Protein AF-A0A0P0XH54-F1 (afdb_monomer)

Sequence (152 aa):
CGRRRGREVGGDRGRHRLSEGGRRLVLSLLLPPPKKATPNAAVVASGNCKYWLLKTESGEWSWSDPTEQIIQIAPWDSVCNRQAINSLYALRRGDRCLFYHSSAGATSRHIVGVMEVAREWYEGEGEAASGGAVDVRAVGEFRLLVALGEIR

Nearest PDB structures (foldseek):
  5j3e-assembly2_B  TM=8.320E-01  e=3.269E-07  Homo sapiens
  1zce-assembly1_A  TM=8.421E-01  e=3.908E-07  Agrobacterium fabrum str. C58
  2ar1-assembly1_A  TM=8.191E-01  e=4.958E-07  Leishmania major
  2g2x-assembly3_C  TM=8.125E-01  e=4.958E-07  Pseudomonas putida KT2440
  2eve-assembly1_A  TM=8.223E-01  e=1.363E-06  Pseudomonas syringae pv. tomato str. DC3000

Secondary structure (DSSP, 8-state):
------------------------------PPPPP-----TT---SS---EEEEEE-BTTB-TT-HHHHH-SSEEE-----HHHHHHHHT--TT-EEEEEE--SSSTT-EEEEEEEEEEEEEE--GGGGGSEEEEEEEEEEEEEEEEGGG--

Radius of gyration: 22.81 Å; Cα contacts (8 Å, |Δi|>4): 200; chains: 1; bounding box: 55×38×68 Å

Mean predicted aligned error: 16.44 Å

Solvent-accessible surface area (backbone atoms only — not comparable to full-atom values): 9856 Å² total; per-residue (Å²): 139,87,89,85,86,86,81,92,85,82,88,84,89,81,93,84,90,81,83,88,88,79,88,80,89,76,84,82,75,85,67,76,75,80,73,82,76,71,79,66,78,77,78,71,64,94,62,95,65,53,80,47,80,45,76,45,48,71,80,83,69,53,88,84,39,69,69,54,64,68,47,58,63,43,75,52,48,88,71,80,51,68,73,58,44,56,51,48,67,68,47,46,65,67,20,37,27,38,38,27,34,55,36,100,47,80,89,55,20,29,37,46,28,38,30,31,30,69,37,49,62,40,77,33,70,75,92,30,56,92,45,41,26,32,29,34,19,79,73,47,70,49,97,63,67,47,41,56,90,76,65,128

Organism: Oryza sativa subsp. japonica (NCBI:txid39947)

Structure (mmCIF, N/CA/C/O backbone):
data_AF-A0A0P0XH54-F1
#
_entry.id   AF-A0A0P0XH54-F1
#
loop_
_atom_site.group_PDB
_atom_site.id
_atom_site.type_symbol
_atom_site.label_atom_id
_atom_site.label_alt_id
_atom_site.label_comp_id
_atom_site.label_asym_id
_atom_site.label_entity_id
_atom_site.label_seq_id
_atom_site.pdbx_PDB_ins_code
_atom_site.Cartn_x
_atom_site.Cartn_y
_atom_site.Cartn_z
_atom_site.occupancy
_atom_site.B_iso_or_equiv
_atom_site.auth_seq_id
_atom_site.auth_comp_id
_atom_site.auth_asym_id
_atom_site.auth_atom_id
_atom_site.pdbx_PDB_model_num
ATOM 1 N N . CYS A 1 1 ? 16.272 -15.077 -36.225 1.00 45.88 1 CYS A N 1
ATOM 2 C CA . CYS A 1 1 ? 15.737 -16.437 -35.996 1.00 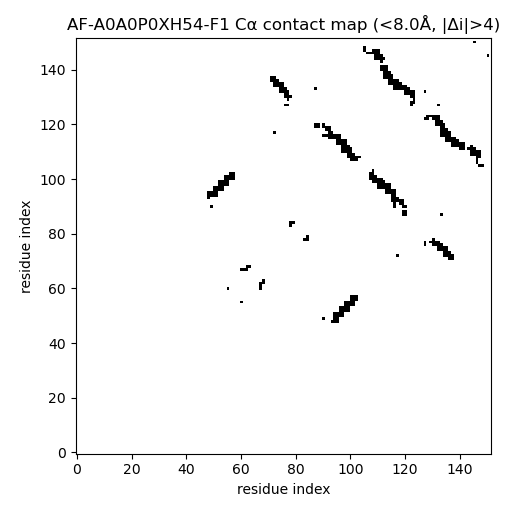45.88 1 CYS A CA 1
ATOM 3 C C . CYS A 1 1 ? 14.261 -16.349 -35.609 1.00 45.88 1 CYS A C 1
ATOM 5 O O . CYS A 1 1 ? 13.937 -15.477 -34.820 1.00 45.88 1 CYS A O 1
ATOM 7 N N . GLY A 1 2 ? 13.390 -17.197 -36.180 1.00 44.84 2 GLY A N 1
ATOM 8 C CA . GLY A 1 2 ? 11.982 -17.356 -35.765 1.00 44.84 2 GLY A CA 1
ATOM 9 C C . GLY A 1 2 ? 10.922 -16.546 -36.532 1.00 44.84 2 GLY A C 1
ATOM 10 O O . GLY A 1 2 ? 10.309 -15.651 -35.969 1.00 44.84 2 GLY A O 1
ATOM 11 N N . ARG A 1 3 ? 10.669 -16.876 -37.810 1.00 43.69 3 ARG A N 1
ATOM 12 C CA . ARG A 1 3 ? 9.485 -16.430 -38.577 1.00 43.69 3 ARG A CA 1
ATOM 13 C C . ARG A 1 3 ? 8.260 -17.283 -38.200 1.00 43.69 3 ARG A C 1
ATOM 15 O O . ARG A 1 3 ? 8.366 -18.505 -38.228 1.00 43.69 3 ARG A O 1
ATOM 22 N N . ARG A 1 4 ? 7.080 -16.675 -38.030 1.00 47.41 4 ARG A N 1
ATOM 23 C CA . ARG A 1 4 ? 5.788 -17.295 -38.392 1.00 47.41 4 ARG A CA 1
ATOM 24 C C . ARG A 1 4 ? 4.926 -16.272 -39.137 1.00 47.41 4 ARG A C 1
ATOM 26 O O . ARG A 1 4 ? 4.509 -15.270 -38.574 1.00 47.41 4 ARG A O 1
ATOM 33 N N . ARG A 1 5 ? 4.725 -16.536 -40.431 1.00 44.97 5 ARG A N 1
ATOM 34 C CA . ARG A 1 5 ? 3.700 -15.946 -41.301 1.00 44.97 5 ARG A CA 1
ATOM 35 C C . ARG A 1 5 ? 2.564 -16.958 -41.436 1.00 44.97 5 ARG A C 1
ATOM 37 O O . ARG A 1 5 ? 2.836 -18.149 -41.563 1.00 44.97 5 ARG A O 1
ATOM 44 N N . GLY A 1 6 ? 1.336 -16.474 -41.528 1.00 45.81 6 GLY A N 1
ATOM 45 C CA . GLY A 1 6 ? 0.194 -17.200 -42.078 1.00 45.81 6 GLY A CA 1
ATOM 46 C C . GLY A 1 6 ? -1.065 -16.363 -41.885 1.00 45.81 6 GLY A C 1
ATOM 47 O O . GLY A 1 6 ? -1.171 -15.674 -40.882 1.00 45.81 6 GLY A O 1
ATOM 48 N N . ARG A 1 7 ? -2.045 -16.335 -42.776 1.00 44.53 7 ARG A N 1
ATOM 49 C CA . ARG A 1 7 ? -2.173 -16.693 -44.193 1.00 44.53 7 ARG A CA 1
ATOM 50 C C . ARG A 1 7 ? -3.491 -16.018 -44.597 1.00 44.53 7 ARG A C 1
ATOM 52 O O . ARG A 1 7 ? -4.438 -16.021 -43.821 1.00 44.53 7 ARG A O 1
ATOM 59 N N . GLU A 1 8 ? -3.509 -15.412 -45.768 1.00 35.62 8 GLU A N 1
ATOM 60 C CA . GLU A 1 8 ? -4.649 -14.731 -46.384 1.00 35.62 8 GLU A CA 1
ATOM 61 C C . GLU A 1 8 ? -5.689 -15.738 -46.912 1.00 35.62 8 GLU A C 1
ATOM 63 O O . GLU A 1 8 ? -5.293 -16.781 -47.435 1.00 35.62 8 GLU A O 1
ATOM 68 N N . VAL A 1 9 ? -6.988 -15.419 -46.824 1.00 54.19 9 VAL A N 1
ATOM 69 C CA . VAL A 1 9 ? -8.034 -15.954 -47.719 1.00 54.19 9 VAL A CA 1
ATOM 70 C C . VAL A 1 9 ? -9.113 -14.879 -47.893 1.00 54.19 9 VAL A C 1
ATOM 72 O O . VAL A 1 9 ? -9.648 -14.373 -46.908 1.00 54.19 9 VAL A O 1
ATOM 75 N N . GLY A 1 10 ? -9.385 -14.496 -49.141 1.00 41.81 10 GLY A N 1
ATOM 76 C CA . GLY A 1 10 ? -10.377 -13.488 -49.505 1.00 41.81 10 GLY A CA 1
ATOM 77 C C . GLY A 1 10 ? -11.753 -14.055 -49.866 1.00 41.81 10 GLY A C 1
ATOM 78 O O . GLY A 1 10 ? -11.895 -15.250 -50.095 1.00 41.81 10 GLY A O 1
ATOM 79 N N . GLY A 1 11 ? -12.713 -13.127 -49.958 1.00 43.88 11 GLY A N 1
ATOM 80 C CA . GLY A 1 11 ? -13.859 -13.099 -50.877 1.00 43.88 11 GLY A CA 1
ATOM 81 C C . GLY A 1 11 ? -14.932 -14.188 -50.769 1.00 43.88 11 GLY A C 1
ATOM 82 O O . GLY A 1 11 ? -14.672 -15.334 -51.090 1.00 43.88 11 GLY A O 1
ATOM 83 N N . ASP A 1 12 ? -16.182 -13.801 -50.494 1.00 51.38 12 ASP A N 1
ATOM 84 C CA . ASP A 1 12 ? -17.239 -13.792 -51.521 1.00 51.38 12 ASP A CA 1
ATOM 85 C C . ASP A 1 12 ? -18.491 -13.037 -51.025 1.00 51.38 12 ASP A C 1
ATOM 87 O O . ASP A 1 12 ? -18.723 -12.833 -49.834 1.00 51.38 12 ASP A O 1
ATOM 91 N N . ARG A 1 13 ? -19.257 -12.569 -52.003 1.00 46.28 13 ARG A N 1
ATOM 92 C CA . ARG A 1 13 ? -20.512 -11.824 -51.970 1.00 46.28 13 ARG A CA 1
ATOM 93 C C . ARG A 1 13 ? -21.678 -12.713 -51.526 1.00 46.28 13 ARG A C 1
ATOM 95 O O . ARG A 1 13 ? -21.694 -13.898 -51.819 1.00 46.28 13 ARG A O 1
ATOM 102 N N . GLY A 1 14 ? -22.745 -12.114 -50.993 1.00 44.59 14 GLY A N 1
ATOM 103 C CA . GLY A 1 14 ? -24.059 -12.771 -51.032 1.00 44.59 14 GLY A CA 1
ATOM 104 C C . GLY A 1 14 ? -25.060 -12.317 -49.979 1.00 44.59 14 GLY A C 1
ATOM 105 O O . GLY A 1 14 ? -24.963 -12.679 -48.815 1.00 44.59 14 GLY A O 1
ATOM 106 N N . ARG A 1 15 ? -26.059 -11.548 -50.420 1.00 41.69 15 ARG A N 1
ATOM 107 C CA . ARG A 1 15 ? -27.296 -11.207 -49.699 1.00 41.69 15 ARG A CA 1
ATOM 108 C C . ARG A 1 15 ? -27.961 -12.430 -49.057 1.00 41.69 15 ARG A C 1
ATOM 110 O O . ARG A 1 15 ? -28.274 -13.363 -49.781 1.00 41.69 15 ARG A O 1
ATOM 117 N N . HIS A 1 16 ? -28.413 -12.299 -47.812 1.00 45.91 16 HIS A N 1
ATOM 118 C CA . HIS A 1 16 ? -29.681 -12.887 -47.369 1.00 45.91 16 HIS A CA 1
ATOM 119 C C . HIS A 1 16 ? -30.399 -11.928 -46.408 1.00 45.91 16 HIS A C 1
ATOM 121 O O . HIS A 1 16 ? -29.825 -11.436 -45.441 1.00 45.91 16 HIS A O 1
ATOM 127 N N . ARG A 1 17 ? -31.661 -11.630 -46.730 1.00 37.16 17 ARG A N 1
ATOM 128 C CA . ARG A 1 17 ? -32.628 -10.854 -45.944 1.00 37.16 17 ARG A CA 1
ATOM 129 C C . ARG A 1 17 ? -33.608 -11.864 -45.331 1.00 37.16 17 ARG A C 1
ATOM 131 O O . ARG A 1 17 ? -34.246 -12.578 -46.094 1.00 37.16 17 ARG A O 1
ATOM 138 N N . LEU A 1 18 ? -33.726 -11.903 -44.005 1.00 45.72 18 LEU A N 1
ATOM 139 C CA . LEU A 1 18 ? -34.768 -12.592 -43.216 1.00 45.72 18 LEU A CA 1
ATOM 140 C C . LEU A 1 18 ? -35.024 -11.688 -41.993 1.00 45.72 18 LEU A C 1
ATOM 142 O O . LEU A 1 18 ? -34.099 -11.439 -41.228 1.00 45.72 18 LEU A O 1
ATOM 146 N N . SER A 1 19 ? -36.034 -10.816 -42.024 1.00 43.94 19 SER A N 1
ATOM 147 C CA . SER A 1 19 ? -37.395 -10.963 -41.463 1.00 43.94 19 SER A CA 1
ATOM 148 C C . SER A 1 19 ? -37.475 -11.419 -39.996 1.00 43.94 19 SER A C 1
ATOM 150 O O . SER A 1 19 ? -37.214 -12.574 -39.687 1.00 43.94 19 SER A O 1
ATOM 152 N N . GLU A 1 20 ? -37.908 -10.467 -39.164 1.00 45.44 20 GLU A N 1
ATOM 153 C CA . GLU A 1 20 ? -38.873 -10.555 -38.054 1.00 45.44 20 GLU A CA 1
ATOM 154 C C . GLU A 1 20 ? -38.774 -11.666 -36.991 1.00 45.44 20 GLU A C 1
ATOM 156 O O . GLU A 1 20 ? -38.918 -12.851 -37.259 1.00 45.44 20 GLU A O 1
ATOM 161 N N . GLY A 1 21 ? -38.744 -11.213 -35.730 1.00 45.75 21 GLY A N 1
ATOM 162 C CA . GLY A 1 21 ? -39.348 -11.928 -34.602 1.00 45.75 21 GLY A CA 1
ATOM 163 C C . GLY A 1 21 ? -38.355 -12.497 -33.594 1.00 45.75 21 GLY A C 1
ATOM 164 O O . GLY A 1 21 ? -37.857 -13.602 -33.758 1.00 45.75 21 GLY A O 1
ATOM 165 N N . GLY A 1 22 ? -38.117 -11.787 -32.486 1.00 44.41 22 GLY A N 1
ATOM 166 C CA . GLY A 1 22 ? -37.346 -12.374 -31.386 1.00 44.41 22 GLY A CA 1
ATOM 167 C C . GLY A 1 22 ? -36.890 -11.404 -30.307 1.00 44.41 22 GLY A C 1
ATOM 168 O O . GLY A 1 22 ? -35.718 -11.064 -30.235 1.00 44.41 22 GLY A O 1
ATOM 169 N N . ARG A 1 23 ? -37.839 -10.962 -29.477 1.00 50.00 23 ARG A N 1
ATOM 170 C CA . ARG A 1 23 ? -37.693 -10.582 -28.057 1.00 50.00 23 ARG A CA 1
ATOM 171 C C . ARG A 1 23 ? -36.252 -10.453 -27.519 1.00 50.00 23 ARG A C 1
ATOM 173 O O . ARG A 1 23 ? -35.617 -11.454 -27.203 1.00 50.00 23 ARG A O 1
ATOM 180 N N . ARG A 1 24 ? -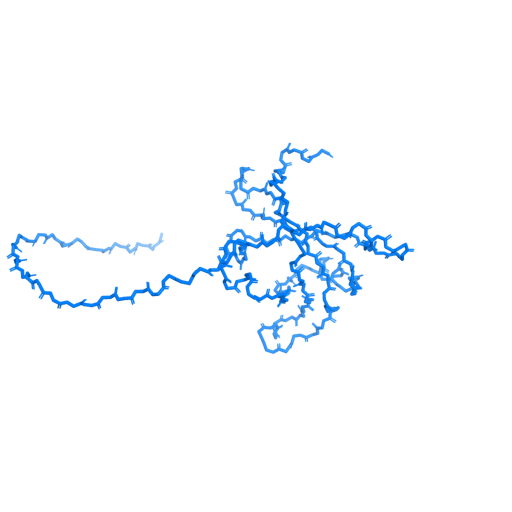35.825 -9.226 -27.208 1.00 42.94 24 ARG A N 1
ATOM 181 C CA . ARG A 1 24 ? -34.851 -8.991 -26.130 1.00 42.94 24 ARG A CA 1
ATOM 182 C C . ARG A 1 24 ? -35.321 -7.831 -25.254 1.00 42.94 24 ARG A C 1
ATOM 184 O O . ARG A 1 24 ? -35.030 -6.672 -25.515 1.00 42.94 24 ARG A O 1
ATOM 191 N N . LEU A 1 25 ? -36.106 -8.174 -24.234 1.00 41.97 25 LEU A N 1
ATOM 192 C CA . LEU A 1 25 ? -36.282 -7.349 -23.041 1.00 41.97 25 LEU A CA 1
ATOM 193 C C . LEU A 1 25 ? -34.946 -7.378 -22.291 1.00 41.97 25 LEU A C 1
ATOM 195 O O . LEU A 1 25 ? -34.537 -8.444 -21.834 1.00 41.97 25 LEU A O 1
ATOM 199 N N . VAL A 1 26 ? -34.264 -6.242 -22.166 1.00 45.44 26 VAL A N 1
ATOM 200 C CA . VAL A 1 26 ? -33.275 -6.054 -21.100 1.00 45.44 26 VAL A CA 1
ATOM 201 C C . VAL A 1 26 ? -33.834 -4.974 -20.195 1.00 45.44 26 VAL A C 1
ATOM 203 O O . VAL A 1 26 ? -33.996 -3.821 -20.586 1.00 45.44 26 VAL A O 1
ATOM 206 N N . LEU A 1 27 ? -34.224 -5.438 -19.014 1.00 39.97 27 LEU A N 1
ATOM 207 C CA . LEU A 1 27 ? -34.758 -4.689 -17.896 1.00 39.97 27 LEU A CA 1
ATOM 208 C C . LEU A 1 27 ? -33.825 -3.516 -17.571 1.00 39.97 27 LEU A C 1
ATOM 210 O O . LEU A 1 27 ? -32.720 -3.699 -17.067 1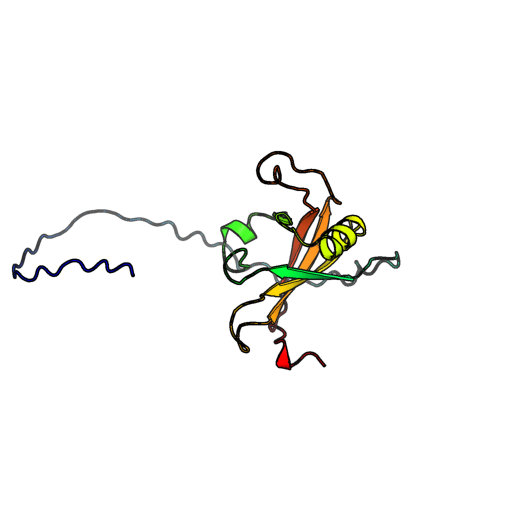.00 39.97 27 LEU A O 1
ATOM 214 N N . SER A 1 28 ? -34.292 -2.309 -17.862 1.00 40.12 28 SER A N 1
ATOM 215 C CA . SER A 1 28 ? -33.760 -1.065 -17.324 1.00 40.12 28 SER A CA 1
ATOM 216 C C . SER A 1 28 ? -33.963 -1.062 -15.808 1.00 40.12 28 SER A C 1
ATOM 218 O O . SER A 1 28 ? -35.020 -0.671 -15.312 1.00 40.12 28 SER A O 1
ATOM 220 N N . LEU A 1 29 ? -32.959 -1.530 -15.067 1.00 47.06 29 LEU A N 1
ATOM 221 C CA . LEU A 1 29 ? -32.840 -1.254 -13.642 1.00 47.06 29 LEU A CA 1
ATOM 222 C C . LEU A 1 29 ? -32.478 0.226 -13.497 1.00 47.06 29 LEU A C 1
ATOM 224 O O . LEU A 1 29 ? -31.335 0.625 -13.713 1.00 47.06 29 LEU A O 1
ATOM 228 N N . LEU A 1 30 ? -33.480 1.037 -13.145 1.00 50.25 30 LEU A N 1
ATOM 229 C CA . LEU A 1 30 ? -33.279 2.324 -12.486 1.00 50.25 30 LEU A CA 1
ATOM 230 C C . LEU A 1 30 ? -32.532 2.074 -11.168 1.00 50.25 30 LEU A C 1
ATOM 232 O O . LEU A 1 30 ? -33.137 1.977 -10.101 1.00 50.25 30 LEU A O 1
ATOM 236 N N . LEU A 1 31 ? -31.209 1.967 -11.234 1.00 54.41 31 LEU A N 1
ATOM 237 C CA . LEU A 1 31 ? -30.378 2.267 -10.083 1.00 54.41 31 LEU A CA 1
ATOM 238 C C . LEU A 1 31 ? -30.331 3.796 -9.977 1.00 54.41 31 LEU A C 1
ATOM 240 O O . LEU A 1 31 ? -29.908 4.456 -10.932 1.00 54.41 31 LEU A O 1
ATOM 244 N N . PRO A 1 32 ? -30.814 4.392 -8.872 1.00 67.31 32 PRO A N 1
ATOM 245 C CA . PRO A 1 32 ? -30.612 5.813 -8.648 1.00 67.31 32 PRO A CA 1
ATOM 246 C C . PRO A 1 32 ? -29.103 6.104 -8.667 1.00 67.31 32 PRO A C 1
ATOM 248 O O . PRO A 1 32 ? -28.324 5.262 -8.208 1.00 67.31 32 PRO A O 1
ATOM 251 N N . PRO A 1 33 ? -28.670 7.276 -9.171 1.00 62.84 33 PRO A N 1
ATOM 252 C CA . PRO A 1 33 ? -27.267 7.663 -9.092 1.00 62.84 33 PRO A CA 1
ATOM 253 C C . PRO A 1 33 ? -26.804 7.563 -7.632 1.00 62.84 33 PRO A C 1
ATOM 255 O O . PRO A 1 33 ? -27.600 7.877 -6.732 1.00 62.84 33 PRO A O 1
ATOM 258 N N . PRO A 1 34 ? -25.556 7.131 -7.368 1.00 61.19 34 PRO A N 1
ATOM 259 C CA . PRO A 1 34 ? -25.058 7.029 -6.006 1.00 61.19 34 PRO A CA 1
ATOM 260 C C . PRO A 1 34 ? -25.286 8.371 -5.311 1.00 61.19 34 PRO A C 1
ATOM 262 O O . PRO A 1 34 ? -24.905 9.433 -5.817 1.00 61.19 34 PRO A O 1
ATOM 265 N N . LYS A 1 35 ? -25.999 8.334 -4.176 1.00 53.84 35 LYS A N 1
ATOM 266 C CA . LYS A 1 35 ? -26.230 9.516 -3.342 1.00 53.84 35 LYS A CA 1
ATOM 267 C C . LYS A 1 35 ? -24.870 10.163 -3.110 1.00 53.84 35 LYS A C 1
ATOM 269 O O . LYS A 1 35 ? -23.946 9.467 -2.700 1.00 53.84 35 LYS A O 1
ATOM 274 N N . LYS A 1 36 ? -24.752 11.470 -3.382 1.00 48.94 36 LYS A N 1
ATOM 275 C CA . LYS A 1 36 ? -23.545 12.254 -3.088 1.00 48.94 36 LYS A CA 1
ATOM 276 C C . LYS A 1 36 ? -23.083 11.882 -1.681 1.00 48.94 36 LYS A C 1
ATOM 278 O O . LYS A 1 36 ? -23.783 12.190 -0.717 1.00 48.94 36 LYS A O 1
ATOM 283 N N . ALA A 1 37 ? -21.955 11.186 -1.578 1.00 49.53 37 ALA A N 1
ATOM 284 C CA . ALA A 1 37 ? -21.350 10.903 -0.294 1.00 49.53 37 ALA A CA 1
ATOM 285 C C . ALA A 1 37 ? -20.945 12.255 0.298 1.00 49.53 37 ALA A C 1
ATOM 287 O O . ALA A 1 37 ? -20.028 12.919 -0.189 1.00 49.53 37 ALA A O 1
ATOM 288 N N . THR A 1 38 ? -21.688 12.712 1.304 1.00 49.66 38 THR A N 1
ATOM 289 C CA . THR A 1 38 ? -21.211 13.757 2.203 1.00 49.66 38 THR A CA 1
ATOM 290 C C . THR A 1 38 ? -19.908 13.226 2.787 1.00 49.66 38 THR A C 1
ATOM 292 O O . THR A 1 38 ? -19.935 12.131 3.357 1.00 49.66 38 THR A O 1
ATOM 295 N N . PRO A 1 39 ? -18.760 13.912 2.640 1.00 51.12 39 PRO A N 1
ATOM 296 C CA . PRO A 1 39 ? -17.577 13.469 3.346 1.00 51.12 39 PRO A CA 1
ATOM 297 C C . PRO A 1 39 ? -17.935 13.521 4.827 1.00 51.12 39 PRO A C 1
ATOM 299 O O . PRO A 1 39 ? -18.254 14.588 5.356 1.00 51.12 39 PRO A O 1
ATOM 302 N N . ASN A 1 40 ? -17.926 12.368 5.492 1.00 46.44 40 ASN A N 1
ATOM 303 C CA . ASN A 1 40 ? -17.903 12.331 6.942 1.00 46.44 40 ASN A CA 1
ATOM 304 C C . ASN A 1 40 ? -16.574 12.971 7.364 1.00 46.44 40 ASN A C 1
ATOM 306 O O . ASN A 1 40 ? -15.584 12.283 7.602 1.00 46.44 40 ASN A O 1
ATOM 310 N N . ALA A 1 41 ? -16.562 14.302 7.475 1.00 45.28 41 ALA A N 1
ATOM 311 C CA . ALA A 1 41 ? -15.492 15.089 8.082 1.00 45.28 41 ALA A CA 1
ATOM 312 C C . ALA A 1 41 ? -15.239 14.673 9.550 1.00 45.28 41 ALA A C 1
ATOM 314 O O . ALA A 1 41 ? -14.257 15.087 10.153 1.00 45.28 41 ALA A O 1
ATOM 315 N N . ALA A 1 42 ? -16.096 13.808 10.105 1.00 40.56 42 ALA A N 1
ATOM 316 C CA . ALA A 1 42 ? -15.978 13.207 11.424 1.00 40.56 42 ALA A CA 1
ATOM 317 C C . ALA A 1 42 ? -15.080 11.949 11.498 1.00 40.56 42 ALA A C 1
ATOM 319 O O . ALA A 1 42 ? -14.785 11.507 12.602 1.00 40.56 42 ALA A O 1
ATOM 320 N N . VAL A 1 43 ? -14.577 11.391 10.382 1.00 48.03 43 VAL A N 1
ATOM 321 C CA . VAL A 1 43 ? -13.461 10.412 10.423 1.00 48.03 43 VAL A CA 1
ATOM 322 C C . VAL A 1 43 ? -12.154 11.140 10.118 1.00 48.03 43 VAL A C 1
ATOM 324 O O . VAL A 1 43 ? -11.460 10.879 9.138 1.00 48.03 43 VAL A O 1
ATOM 327 N N . VAL A 1 44 ? -11.850 12.118 10.958 1.00 46.88 44 VAL A N 1
ATOM 328 C CA . VAL A 1 44 ? -10.477 12.502 11.296 1.00 46.88 44 VAL A CA 1
ATOM 329 C C . VAL A 1 44 ? -10.428 12.494 12.824 1.00 46.88 44 VAL A C 1
ATOM 331 O O . VAL A 1 44 ? -10.141 13.491 13.473 1.00 46.88 44 VAL A O 1
ATOM 334 N N . ALA A 1 45 ? -10.856 11.378 13.421 1.00 43.34 45 ALA A N 1
ATOM 335 C CA . ALA A 1 45 ? -10.678 11.168 14.846 1.00 43.34 45 ALA A CA 1
ATOM 336 C C . ALA A 1 45 ? -9.185 10.903 15.074 1.00 43.34 45 ALA A C 1
ATOM 338 O O . ALA A 1 45 ? -8.637 9.943 14.538 1.00 43.34 45 ALA A O 1
ATOM 339 N N . SER A 1 46 ? -8.565 11.815 15.816 1.00 49.31 46 SER A N 1
ATOM 340 C CA . SER A 1 46 ? -7.154 12.021 16.158 1.00 49.31 46 SER A CA 1
ATOM 341 C C . SER A 1 46 ? -6.366 10.832 16.754 1.00 49.31 46 SER A C 1
ATOM 343 O O . SER A 1 46 ? -5.607 11.01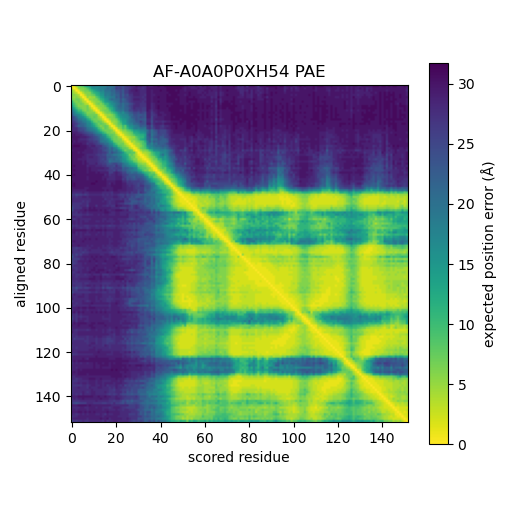0 17.703 1.00 49.31 46 SER A O 1
ATOM 345 N N . GLY A 1 47 ? -6.503 9.624 16.209 1.00 61.84 47 GLY A N 1
ATOM 346 C CA . GLY A 1 47 ? -5.544 8.527 16.372 1.00 61.84 47 GLY A CA 1
ATOM 347 C C . GLY A 1 47 ? -4.501 8.555 15.249 1.00 61.84 47 GLY A C 1
ATOM 348 O O . GLY A 1 47 ? -4.763 9.110 14.186 1.00 61.84 47 GLY A O 1
ATOM 349 N N . ASN A 1 48 ? -3.322 7.969 15.472 1.00 73.19 48 ASN A N 1
ATOM 350 C CA . ASN A 1 48 ? -2.175 7.929 14.544 1.00 73.19 48 ASN A CA 1
ATOM 351 C C . ASN A 1 48 ? -2.442 7.126 13.242 1.00 73.19 48 ASN A C 1
ATOM 353 O O . ASN A 1 48 ? -1.740 6.157 12.961 1.00 73.19 48 ASN A O 1
ATOM 357 N N . CYS A 1 49 ? -3.449 7.506 12.454 1.00 81.06 49 CYS A N 1
ATOM 358 C CA . CYS A 1 49 ? -3.714 6.959 11.124 1.00 81.06 49 CYS A CA 1
ATOM 359 C C . CYS A 1 49 ? -2.575 7.359 10.181 1.00 81.06 49 CYS A C 1
ATOM 361 O O . CYS A 1 49 ? -2.225 8.541 10.082 1.00 81.06 49 CYS A O 1
ATOM 363 N N . LYS A 1 50 ? -1.978 6.374 9.507 1.00 91.81 50 LYS A N 1
ATOM 364 C CA . LYS A 1 50 ? -0.925 6.599 8.517 1.00 91.81 50 LYS A CA 1
ATOM 365 C C . LYS A 1 50 ? -1.517 6.698 7.115 1.00 91.81 50 LYS A C 1
ATOM 367 O O . LYS A 1 50 ? -2.583 6.156 6.819 1.00 91.81 50 LYS A O 1
ATOM 372 N N . TYR A 1 51 ? -0.783 7.390 6.249 1.00 93.88 51 TYR A N 1
ATOM 373 C CA . TYR A 1 51 ? -1.141 7.579 4.849 1.00 93.88 51 TYR A CA 1
ATOM 374 C C . TYR A 1 51 ? -0.140 6.870 3.950 1.00 93.88 51 TYR A C 1
ATOM 376 O O . TYR A 1 51 ? 1.071 7.001 4.129 1.00 93.88 51 TYR A O 1
ATOM 384 N N . TRP A 1 52 ? -0.663 6.146 2.969 1.00 94.44 52 TRP A N 1
ATOM 385 C CA . TRP A 1 52 ? 0.116 5.308 2.064 1.00 94.44 52 TRP A CA 1
ATOM 386 C C . TRP A 1 52 ? -0.274 5.566 0.609 1.00 94.44 52 TRP A C 1
ATOM 388 O O . TRP A 1 52 ? -1.294 6.192 0.324 1.00 94.44 52 TRP A O 1
ATOM 398 N N . LEU A 1 53 ? 0.533 5.070 -0.325 1.00 93.81 53 LEU A N 1
ATOM 399 C CA . LEU A 1 53 ? 0.263 5.127 -1.759 1.00 93.81 53 LEU A CA 1
ATOM 400 C C . LEU A 1 53 ? 0.306 3.707 -2.321 1.00 93.81 53 LEU A C 1
ATOM 402 O O . LEU A 1 53 ? 1.359 3.071 -2.300 1.00 93.81 53 LEU A O 1
ATOM 406 N N . LEU A 1 54 ? -0.824 3.240 -2.840 1.00 92.50 54 LEU A N 1
ATOM 407 C CA . LEU A 1 54 ? -0.960 1.969 -3.540 1.00 92.50 54 LEU A CA 1
ATOM 408 C C . LEU A 1 54 ? -0.954 2.228 -5.045 1.00 92.50 54 LEU A C 1
ATOM 410 O O . LEU A 1 54 ? -1.616 3.146 -5.531 1.00 92.50 54 LEU A O 1
ATOM 414 N N . LYS A 1 55 ? -0.162 1.446 -5.779 1.00 90.75 55 LYS A N 1
ATOM 415 C CA . LYS A 1 55 ? 0.043 1.605 -7.221 1.00 90.75 55 LYS A CA 1
ATOM 416 C C . LYS A 1 55 ? -0.320 0.312 -7.934 1.00 90.75 55 LYS A C 1
ATOM 418 O O . LYS A 1 55 ? 0.230 -0.720 -7.574 1.00 90.75 55 LYS A O 1
ATOM 423 N N . THR A 1 56 ? -1.156 0.394 -8.958 1.00 87.94 56 THR A N 1
ATOM 424 C CA . THR A 1 56 ? -1.504 -0.735 -9.837 1.00 87.94 56 THR A CA 1
ATOM 425 C C . THR A 1 56 ? -1.354 -0.327 -11.296 1.00 87.94 56 THR A C 1
ATOM 427 O O . THR A 1 56 ? -1.373 0.871 -11.614 1.00 87.94 56 THR A O 1
ATOM 430 N N . GLU A 1 57 ? -1.157 -1.293 -12.187 1.00 81.19 57 GLU A N 1
ATOM 431 C CA . GLU A 1 57 ? -1.163 -1.024 -13.620 1.00 81.19 57 GLU A CA 1
ATOM 432 C C . GLU A 1 57 ? -2.597 -0.803 -14.120 1.00 81.19 57 GLU A C 1
ATOM 434 O O . GLU A 1 57 ? -3.568 -1.367 -13.616 1.00 81.19 57 GLU A O 1
ATOM 439 N N . SER A 1 58 ? -2.763 0.067 -15.120 1.00 69.38 58 SER A N 1
ATOM 440 C CA . SER A 1 58 ? -4.089 0.307 -15.694 1.00 69.38 58 SER A CA 1
ATOM 441 C C . SER A 1 58 ? -4.624 -0.978 -16.328 1.00 69.38 58 SER A C 1
ATOM 443 O O . SER A 1 58 ? -4.051 -1.446 -17.313 1.00 69.38 58 SER A O 1
ATOM 445 N N . GLY A 1 59 ? -5.736 -1.492 -15.808 1.00 67.88 59 GLY A N 1
ATOM 446 C CA . GLY A 1 59 ? -6.391 -2.705 -16.302 1.00 67.88 59 GLY A CA 1
ATOM 447 C C . GLY A 1 59 ? -6.423 -3.854 -15.296 1.00 67.88 59 GLY A C 1
ATOM 448 O O . GLY A 1 59 ? -7.249 -4.740 -15.468 1.00 67.88 59 GLY A O 1
ATOM 449 N N . GLU A 1 60 ? -5.595 -3.824 -14.248 1.00 63.62 60 GLU A N 1
ATOM 450 C CA . GLU A 1 60 ? -5.668 -4.809 -13.157 1.00 63.62 60 GLU A CA 1
ATOM 451 C C . GLU A 1 60 ? -6.830 -4.510 -12.206 1.00 63.62 60 GLU A C 1
ATOM 453 O O . GLU A 1 60 ? -7.506 -5.422 -11.748 1.00 63.62 60 GLU A O 1
ATOM 458 N N . TRP A 1 61 ? -7.100 -3.227 -11.957 1.00 66.38 61 TRP A N 1
ATOM 459 C CA . TRP A 1 61 ? -8.253 -2.791 -11.182 1.00 66.38 61 TRP A CA 1
ATOM 460 C C . TRP A 1 61 ? -8.784 -1.471 -11.733 1.00 66.38 61 TRP A C 1
ATOM 462 O O . TRP A 1 61 ? -8.013 -0.549 -12.010 1.00 66.38 61 TRP A O 1
ATOM 472 N N . SER A 1 62 ? -10.099 -1.372 -11.923 1.00 65.75 62 SER A N 1
ATOM 473 C CA . SER A 1 62 ? -10.7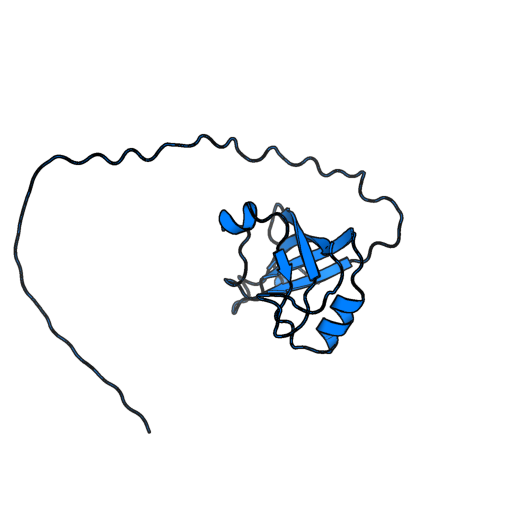35 -0.167 -12.453 1.00 65.75 62 SER A CA 1
ATOM 474 C C . SER A 1 62 ? -11.940 0.222 -11.617 1.00 65.75 62 SER A C 1
ATOM 476 O O . SER A 1 62 ? -12.904 -0.530 -11.516 1.00 65.75 62 SER A O 1
ATOM 478 N N . TRP A 1 63 ? -11.946 1.465 -11.135 1.00 67.19 63 TRP A N 1
ATOM 479 C CA . TRP A 1 63 ? -13.117 2.078 -10.503 1.00 67.19 63 TRP A CA 1
ATOM 480 C C . TRP A 1 63 ? -14.362 2.060 -11.403 1.00 67.19 63 TRP A C 1
ATOM 482 O O . TRP A 1 63 ? -15.481 2.119 -10.900 1.00 67.19 63 TRP A O 1
ATOM 492 N N . SER A 1 64 ? -14.195 2.005 -12.730 1.00 69.38 64 SER A N 1
ATOM 493 C CA . SER A 1 64 ? -15.311 1.996 -13.682 1.00 69.38 64 SER A CA 1
ATOM 494 C C . SER A 1 64 ? -15.935 0.620 -13.909 1.00 69.38 64 SER A C 1
ATOM 496 O O . SER A 1 64 ? -17.000 0.566 -14.525 1.00 69.38 64 SER A O 1
ATOM 498 N N . ASP A 1 65 ? -15.315 -0.469 -13.439 1.00 69.44 65 ASP A N 1
ATOM 499 C CA . ASP A 1 65 ? -15.913 -1.798 -13.543 1.00 69.44 65 ASP A CA 1
ATOM 500 C C . ASP A 1 65 ? -17.025 -1.934 -12.488 1.00 69.44 65 ASP A C 1
ATOM 502 O O . ASP A 1 65 ? -16.752 -1.840 -11.286 1.00 69.44 65 ASP A O 1
ATOM 506 N N . PRO A 1 66 ? -18.294 -2.146 -12.890 1.00 63.19 66 PRO A N 1
ATOM 507 C CA . PRO A 1 66 ? -19.388 -2.326 -11.942 1.00 63.19 66 PRO A CA 1
ATOM 508 C C . PRO A 1 66 ? -19.157 -3.487 -10.969 1.00 63.19 66 PRO A C 1
ATOM 510 O O . PRO A 1 66 ? -19.670 -3.453 -9.853 1.00 63.19 66 PRO A O 1
ATOM 513 N N . THR A 1 67 ? -18.391 -4.502 -11.374 1.00 63.44 67 THR A N 1
ATOM 514 C CA . THR A 1 67 ? -18.053 -5.660 -10.537 1.00 63.44 67 THR A CA 1
ATOM 515 C C . THR A 1 67 ? -17.183 -5.233 -9.359 1.00 63.44 67 THR A C 1
ATOM 517 O O . THR A 1 67 ? -17.484 -5.571 -8.216 1.00 63.44 67 THR A O 1
ATOM 520 N N . GLU A 1 68 ? -16.181 -4.394 -9.618 1.00 63.78 68 GLU A N 1
ATOM 521 C CA . GLU A 1 68 ? -15.281 -3.853 -8.595 1.00 63.78 68 GLU A CA 1
ATOM 522 C C . GLU A 1 68 ? -15.979 -2.835 -7.688 1.00 63.78 68 GLU A C 1
ATOM 524 O O . GLU A 1 68 ? -15.660 -2.725 -6.510 1.00 63.78 68 GLU A O 1
ATOM 529 N N . GLN A 1 69 ? -16.997 -2.128 -8.192 1.00 60.72 69 GLN A N 1
ATOM 530 C CA . GLN A 1 69 ? -17.835 -1.266 -7.349 1.00 60.72 69 GLN A CA 1
ATOM 531 C C . GLN A 1 69 ? -18.733 -2.061 -6.387 1.00 60.72 69 GLN A C 1
ATOM 533 O O . GLN A 1 69 ? -19.083 -1.559 -5.316 1.00 60.72 69 GLN A O 1
ATOM 538 N N . ILE A 1 70 ? -19.138 -3.282 -6.762 1.00 60.38 70 ILE A N 1
ATOM 539 C CA . ILE A 1 70 ? -19.916 -4.180 -5.893 1.00 60.38 70 ILE A CA 1
ATOM 540 C C . ILE A 1 70 ? -19.010 -4.790 -4.817 1.00 60.38 70 ILE A C 1
ATOM 542 O O . ILE A 1 70 ? -19.440 -4.964 -3.672 1.00 60.38 70 ILE A O 1
ATOM 546 N N . ILE A 1 71 ? -17.756 -5.082 -5.165 1.00 63.06 71 ILE A N 1
ATOM 547 C CA . ILE A 1 71 ? -16.745 -5.575 -4.234 1.00 63.06 71 ILE A CA 1
ATOM 548 C C . ILE A 1 71 ? -16.306 -4.417 -3.329 1.00 63.06 71 ILE A C 1
ATOM 550 O O . ILE A 1 71 ? -15.439 -3.610 -3.642 1.00 63.06 71 ILE A O 1
ATOM 554 N N . GLN A 1 72 ? -16.919 -4.331 -2.149 1.00 74.94 72 GLN A N 1
ATOM 555 C CA . GLN A 1 72 ? -16.570 -3.294 -1.172 1.00 74.94 72 GLN A CA 1
ATOM 556 C C . GLN A 1 72 ? -15.138 -3.436 -0.643 1.00 74.94 72 GLN A C 1
ATOM 558 O O . GLN A 1 72 ? -14.585 -2.463 -0.138 1.00 74.94 72 GLN A O 1
ATOM 563 N N . ILE A 1 73 ? -14.571 -4.643 -0.700 1.00 84.38 73 ILE A N 1
ATOM 564 C CA . ILE A 1 73 ? -13.276 -4.999 -0.126 1.00 84.38 73 ILE A CA 1
ATOM 565 C C . ILE A 1 73 ? -12.543 -5.897 -1.125 1.00 84.38 73 ILE A C 1
ATOM 567 O O . ILE A 1 73 ? -13.012 -7.000 -1.391 1.00 84.38 73 ILE A O 1
ATOM 571 N N . ALA A 1 74 ? -11.404 -5.436 -1.637 1.00 87.25 74 ALA A N 1
ATOM 572 C CA . ALA A 1 74 ? -10.550 -6.178 -2.557 1.00 87.25 74 ALA A CA 1
ATOM 573 C C . ALA A 1 74 ? -9.217 -6.541 -1.876 1.00 87.25 74 ALA A C 1
ATOM 575 O O . ALA A 1 74 ? -8.661 -5.702 -1.153 1.00 87.25 74 ALA A O 1
ATOM 576 N N . PRO A 1 75 ? -8.689 -7.759 -2.085 1.00 89.50 75 PRO A N 1
ATOM 577 C CA . PRO A 1 75 ? -7.351 -8.106 -1.635 1.00 89.50 75 PRO A CA 1
ATOM 578 C C . PRO A 1 75 ? -6.309 -7.348 -2.465 1.00 89.50 75 PRO A C 1
ATOM 580 O O . PRO A 1 75 ? -6.384 -7.273 -3.688 1.00 89.50 75 PRO A O 1
ATOM 583 N N . TRP A 1 76 ? -5.317 -6.782 -1.790 1.00 90.00 76 TRP A N 1
ATOM 584 C CA . TRP A 1 76 ? -4.125 -6.213 -2.400 1.00 90.00 76 TRP A CA 1
ATOM 585 C C . TRP A 1 76 ? -2.994 -7.232 -2.302 1.00 90.00 76 TRP A C 1
ATOM 587 O O . TRP A 1 76 ? -2.259 -7.273 -1.308 1.00 90.00 76 TRP A O 1
ATOM 597 N N . ASP A 1 77 ? -2.904 -8.086 -3.315 1.00 88.50 77 ASP A N 1
ATOM 598 C CA . ASP A 1 77 ? -1.981 -9.215 -3.381 1.00 88.50 77 ASP A CA 1
ATOM 599 C C . ASP A 1 77 ? -0.829 -8.977 -4.382 1.00 88.50 77 ASP A C 1
ATOM 601 O O . ASP A 1 77 ? -0.536 -7.846 -4.775 1.00 88.50 77 ASP A O 1
ATOM 605 N N . SER A 1 78 ? -0.108 -10.047 -4.738 1.00 85.75 78 SER A N 1
ATOM 606 C CA . SER A 1 78 ? 0.874 -10.076 -5.838 1.00 85.75 78 SER A CA 1
ATOM 607 C C . SER A 1 78 ? 2.084 -9.130 -5.711 1.00 85.75 78 SER A C 1
ATOM 609 O O . SER A 1 78 ? 2.882 -8.980 -6.640 1.00 85.75 78 SER A O 1
ATOM 611 N N . VAL A 1 79 ? 2.305 -8.528 -4.539 1.00 87.06 79 VAL A N 1
ATOM 612 C CA . VAL A 1 79 ? 3.447 -7.635 -4.297 1.00 87.06 79 VAL A CA 1
ATOM 613 C C . VAL A 1 79 ? 4.727 -8.438 -4.068 1.00 87.06 79 VAL A C 1
ATOM 615 O O . VAL A 1 79 ? 4.958 -8.981 -2.993 1.00 87.06 79 VAL A O 1
ATOM 618 N N . CYS A 1 80 ? 5.611 -8.461 -5.068 1.00 87.06 80 CYS A N 1
ATOM 619 C CA . CYS A 1 80 ? 6.887 -9.187 -5.010 1.00 87.06 80 CYS A CA 1
ATOM 620 C C . CYS A 1 80 ? 8.074 -8.345 -4.497 1.00 87.06 80 CYS A C 1
ATOM 622 O O . CYS A 1 80 ? 9.120 -8.882 -4.125 1.00 87.06 80 CYS A O 1
ATOM 624 N N . ASN A 1 81 ? 7.947 -7.012 -4.458 1.00 89.25 81 ASN A N 1
ATOM 625 C CA . ASN A 1 81 ? 9.015 -6.140 -3.971 1.00 89.25 81 ASN A CA 1
ATOM 626 C C . ASN A 1 81 ? 9.092 -6.177 -2.439 1.00 89.25 81 ASN A C 1
ATOM 628 O O . ASN A 1 81 ? 8.220 -5.647 -1.754 1.00 89.25 81 ASN A O 1
ATOM 632 N N . ARG A 1 82 ? 10.200 -6.692 -1.897 1.00 88.88 82 ARG A N 1
ATOM 633 C CA . ARG A 1 82 ? 10.446 -6.788 -0.449 1.00 88.88 82 ARG A CA 1
ATOM 634 C C . ARG A 1 82 ? 10.287 -5.465 0.315 1.00 88.88 82 ARG A C 1
ATOM 636 O O . ARG A 1 82 ? 9.801 -5.479 1.440 1.00 88.88 82 ARG A O 1
ATOM 643 N N . GLN A 1 83 ? 10.654 -4.320 -0.269 1.00 92.56 83 GLN A N 1
ATOM 644 C CA . GLN A 1 83 ? 10.438 -3.014 0.379 1.00 92.56 83 GLN A CA 1
ATOM 645 C C . GLN A 1 83 ? 8.948 -2.652 0.475 1.00 92.56 83 GLN A C 1
ATOM 647 O O . GLN A 1 83 ? 8.502 -2.095 1.478 1.00 92.56 83 GLN A O 1
ATOM 652 N N . ALA A 1 84 ? 8.175 -2.986 -0.559 1.00 92.00 84 ALA A N 1
ATOM 653 C CA . ALA A 1 84 ? 6.735 -2.768 -0.574 1.00 92.00 84 ALA A CA 1
ATOM 654 C C . ALA A 1 84 ? 6.029 -3.735 0.385 1.00 92.00 84 ALA A C 1
ATOM 656 O O . ALA A 1 84 ? 5.203 -3.293 1.170 1.00 92.00 84 ALA A O 1
ATOM 657 N N . ILE A 1 85 ? 6.440 -5.006 0.427 1.00 90.31 85 ILE A N 1
ATOM 658 C CA . ILE A 1 85 ? 5.956 -5.986 1.411 1.00 90.31 85 ILE A CA 1
ATOM 659 C C . ILE A 1 85 ? 6.154 -5.464 2.846 1.00 90.31 85 ILE A C 1
ATOM 661 O O . ILE A 1 85 ? 5.218 -5.464 3.639 1.00 90.31 85 ILE A O 1
ATOM 665 N N . ASN A 1 86 ? 7.338 -4.932 3.178 1.00 92.50 86 ASN A N 1
ATOM 666 C CA . ASN A 1 86 ? 7.586 -4.325 4.495 1.00 92.50 86 ASN A CA 1
ATOM 667 C C . ASN A 1 86 ? 6.644 -3.149 4.797 1.00 92.50 86 ASN A C 1
ATOM 669 O O . ASN A 1 86 ? 6.274 -2.933 5.950 1.00 92.50 86 ASN A O 1
ATOM 673 N N . SER A 1 87 ? 6.259 -2.393 3.768 1.00 93.44 87 SER A N 1
ATOM 674 C CA . SER A 1 87 ? 5.283 -1.307 3.895 1.00 93.44 87 SER A CA 1
ATOM 675 C C . SER A 1 87 ? 3.877 -1.857 4.153 1.00 93.44 87 SER A C 1
ATOM 677 O O . SER A 1 87 ? 3.170 -1.326 5.003 1.00 93.44 87 SER A O 1
ATOM 679 N N . LEU A 1 88 ? 3.502 -2.964 3.503 1.00 92.56 88 LEU A N 1
ATOM 680 C CA . LEU A 1 88 ? 2.222 -3.637 3.733 1.00 92.56 88 LEU A CA 1
ATOM 681 C C . LEU A 1 88 ? 2.120 -4.234 5.145 1.00 92.56 88 LEU A C 1
ATOM 683 O O . LEU A 1 88 ? 1.086 -4.086 5.788 1.00 92.56 88 LEU A O 1
ATOM 687 N N . TYR A 1 89 ? 3.204 -4.797 5.689 1.00 92.06 89 TYR A N 1
ATOM 688 C CA . TYR A 1 89 ? 3.264 -5.234 7.096 1.00 92.06 89 TYR A CA 1
ATOM 689 C C . TYR A 1 89 ? 3.060 -4.092 8.106 1.00 92.06 89 TYR A C 1
ATOM 691 O O . TYR A 1 89 ? 2.644 -4.314 9.249 1.00 92.06 89 TYR A O 1
ATOM 699 N N . ALA A 1 90 ? 3.391 -2.860 7.716 1.00 92.88 90 ALA A N 1
ATOM 700 C CA . ALA A 1 90 ? 3.248 -1.681 8.559 1.00 92.88 90 ALA A CA 1
ATOM 701 C C . ALA A 1 90 ? 1.854 -1.037 8.477 1.00 92.88 90 ALA A C 1
ATOM 703 O O . ALA A 1 90 ? 1.563 -0.175 9.311 1.00 92.88 90 ALA A O 1
ATOM 704 N N . LEU A 1 91 ? 1.009 -1.459 7.526 1.00 92.69 91 LEU A N 1
ATOM 705 C CA . LEU A 1 91 ? -0.386 -1.034 7.443 1.00 92.69 91 LEU A CA 1
ATOM 706 C C . LEU A 1 91 ? -1.157 -1.513 8.671 1.00 92.69 91 LEU A C 1
ATOM 708 O O . LEU A 1 91 ? -0.971 -2.631 9.161 1.00 92.69 91 LEU A O 1
ATOM 712 N N . ARG A 1 92 ? -2.039 -0.652 9.171 1.00 92.44 92 ARG A N 1
ATOM 713 C CA . ARG A 1 92 ? -3.001 -0.988 10.221 1.00 92.44 92 ARG A CA 1
ATOM 714 C C . ARG A 1 92 ? -4.414 -0.786 9.717 1.00 92.44 92 ARG A C 1
ATOM 716 O O . ARG A 1 92 ? -4.656 0.035 8.834 1.00 92.44 92 ARG A O 1
ATOM 723 N N . ARG A 1 93 ? -5.367 -1.526 10.281 1.00 92.94 93 ARG A N 1
ATOM 724 C CA . ARG A 1 93 ? -6.781 -1.344 9.936 1.00 92.94 93 ARG A CA 1
ATOM 725 C C . ARG A 1 93 ? -7.201 0.110 10.189 1.00 92.94 93 ARG A C 1
ATOM 727 O O . ARG A 1 93 ? -6.975 0.644 11.272 1.00 92.94 93 ARG A O 1
ATOM 734 N N . GLY A 1 94 ? -7.833 0.734 9.198 1.00 91.56 94 GLY A N 1
ATOM 735 C CA . GLY A 1 94 ? -8.212 2.150 9.234 1.00 91.56 94 GLY A CA 1
ATOM 736 C C . GLY A 1 94 ? -7.156 3.123 8.694 1.00 91.56 94 GLY A C 1
ATOM 737 O O . GLY A 1 94 ? -7.464 4.308 8.556 1.00 91.56 94 GLY A O 1
ATOM 738 N N . ASP A 1 95 ? -5.947 2.663 8.351 1.00 94.06 95 ASP A N 1
ATOM 739 C CA . ASP A 1 95 ? -5.006 3.463 7.560 1.00 94.06 95 ASP A CA 1
ATOM 740 C C . ASP A 1 95 ? -5.604 3.794 6.190 1.00 94.06 95 ASP A C 1
ATOM 742 O O . ASP A 1 95 ? -6.374 3.013 5.619 1.00 94.06 95 ASP A O 1
ATOM 746 N N . ARG A 1 96 ? -5.236 4.957 5.644 1.00 93.25 96 ARG A N 1
ATOM 747 C CA . ARG A 1 96 ? -5.723 5.413 4.338 1.00 93.25 96 ARG A CA 1
ATOM 748 C C . ARG A 1 96 ? -4.649 5.300 3.274 1.00 93.25 96 ARG A C 1
ATOM 750 O O . ARG A 1 96 ? -3.488 5.643 3.491 1.00 93.25 96 ARG A O 1
ATOM 757 N N . CYS A 1 97 ? -5.059 4.878 2.090 1.00 93.69 97 CYS A N 1
ATOM 758 C CA . CYS A 1 97 ? -4.186 4.707 0.946 1.00 93.69 97 CYS A CA 1
ATOM 759 C C . CYS A 1 97 ? -4.699 5.526 -0.236 1.00 93.69 97 CYS A C 1
ATOM 761 O O . CYS A 1 97 ? -5.881 5.491 -0.560 1.00 93.69 97 CYS A O 1
ATOM 763 N N . LEU A 1 98 ? -3.815 6.254 -0.905 1.00 93.75 98 LEU A N 1
ATOM 764 C CA . LEU A 1 98 ? -4.102 6.829 -2.212 1.00 93.75 98 LEU A CA 1
ATOM 765 C C . LEU A 1 98 ? -3.971 5.732 -3.261 1.00 93.75 98 LEU A C 1
ATOM 767 O O . LEU A 1 98 ? -2.977 5.008 -3.264 1.00 93.75 98 LEU A O 1
ATOM 771 N N . PHE A 1 99 ? -4.952 5.625 -4.147 1.00 90.88 99 PHE A N 1
ATOM 772 C CA . PHE A 1 99 ? -4.938 4.649 -5.227 1.00 90.88 99 PHE A CA 1
ATOM 773 C C . PHE A 1 99 ? -4.473 5.304 -6.530 1.00 90.88 99 PHE A C 1
ATOM 775 O O . PHE A 1 99 ?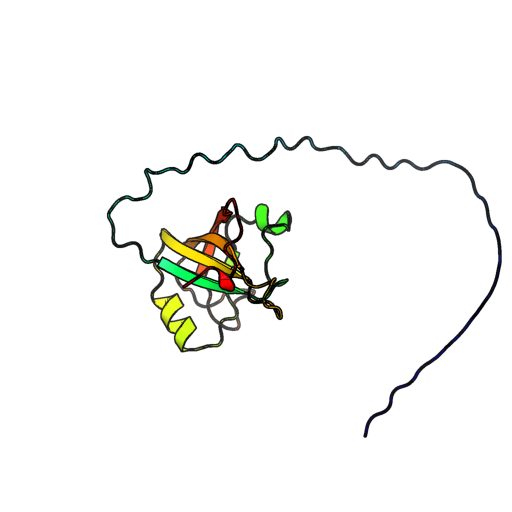 -5.089 6.259 -7.013 1.00 90.88 99 PHE A O 1
ATOM 782 N N . TYR A 1 100 ? -3.365 4.808 -7.074 1.00 91.44 100 TYR A N 1
ATOM 783 C CA . TYR A 1 100 ? -2.657 5.392 -8.207 1.00 91.44 100 TYR A CA 1
ATOM 784 C C . TYR A 1 100 ? -2.560 4.418 -9.380 1.00 91.44 100 TYR A C 1
ATOM 786 O O . TYR A 1 100 ? -2.020 3.318 -9.252 1.00 91.44 100 TYR A O 1
ATOM 794 N N . HIS A 1 101 ? -3.005 4.871 -10.548 1.00 88.75 101 HIS A N 1
ATOM 795 C CA . HIS A 1 101 ? -2.812 4.160 -11.803 1.00 88.75 101 HIS A CA 1
ATOM 796 C C . HIS A 1 101 ? -1.423 4.451 -12.374 1.00 88.75 101 HIS A C 1
ATOM 798 O O . HIS A 1 101 ? -1.076 5.591 -12.691 1.00 88.75 101 HIS A O 1
ATOM 804 N N . SER A 1 102 ? -0.629 3.397 -12.544 1.00 83.81 102 SER A N 1
ATOM 805 C CA . SER A 1 102 ? 0.697 3.428 -13.149 1.00 83.81 102 SER A CA 1
ATOM 806 C C . SER A 1 102 ? 0.651 2.807 -14.541 1.00 83.81 102 SER A C 1
ATOM 808 O O . SER A 1 102 ? 0.978 1.642 -14.717 1.00 83.81 102 SER A O 1
ATOM 810 N N . SER A 1 103 ? 0.243 3.579 -15.546 1.00 81.06 103 SER A N 1
ATOM 811 C CA . SER A 1 103 ? 0.226 3.113 -16.939 1.00 81.06 103 SER A CA 1
ATOM 812 C C . SER A 1 103 ? 1.397 3.663 -17.760 1.00 81.06 103 SER A C 1
ATOM 814 O O . SER A 1 103 ? 1.998 4.691 -17.420 1.00 81.06 103 SER A O 1
ATOM 816 N N . ALA A 1 104 ? 1.700 3.005 -18.880 1.00 66.75 104 ALA A N 1
ATOM 817 C CA . ALA A 1 104 ? 2.676 3.464 -19.861 1.00 66.75 104 ALA A CA 1
ATOM 818 C C . ALA A 1 104 ? 2.136 4.690 -20.624 1.00 66.75 104 ALA A C 1
ATOM 820 O O . ALA A 1 104 ? 1.524 4.595 -21.681 1.00 66.75 104 ALA A O 1
ATOM 821 N N . GLY A 1 105 ? 2.353 5.872 -20.055 1.00 69.94 105 GLY A N 1
ATOM 822 C CA . GLY A 1 105 ? 1.986 7.158 -20.644 1.00 69.94 105 GLY A CA 1
ATOM 823 C C . GLY A 1 105 ? 2.059 8.261 -19.595 1.00 69.94 105 GLY A C 1
ATOM 824 O O . GLY A 1 105 ? 1.801 8.021 -18.418 1.00 69.94 105 GLY A O 1
ATOM 825 N N . ALA A 1 106 ? 2.463 9.476 -19.968 1.00 64.75 106 ALA A N 1
ATOM 826 C CA . ALA A 1 106 ? 2.433 10.602 -19.026 1.00 64.75 106 ALA A CA 1
ATOM 827 C C . ALA A 1 106 ? 0.987 10.971 -18.645 1.00 64.75 106 ALA A C 1
ATOM 829 O O . ALA A 1 106 ? 0.701 11.219 -17.480 1.00 64.75 106 ALA A O 1
ATOM 830 N N . THR A 1 107 ? 0.069 10.922 -19.614 1.00 69.00 107 THR A N 1
ATOM 831 C CA . THR A 1 107 ? -1.349 11.280 -19.446 1.00 69.00 107 THR A CA 1
ATOM 832 C C . THR A 1 107 ? -2.145 10.251 -18.636 1.00 69.00 107 THR A C 1
ATOM 834 O O . THR A 1 107 ? -3.136 10.590 -18.000 1.00 69.00 107 THR A O 1
ATOM 837 N N . SER A 1 108 ? -1.698 8.996 -18.612 1.00 75.00 108 SER A N 1
ATOM 838 C CA . SER A 1 108 ? -2.422 7.883 -17.981 1.00 75.00 108 SER A CA 1
ATOM 839 C C . SER A 1 108 ? -1.977 7.599 -16.542 1.00 75.00 108 SER A C 1
ATOM 841 O O . SER A 1 108 ? -2.365 6.585 -15.968 1.00 75.00 108 SER A O 1
ATOM 843 N N . ARG A 1 109 ? -1.140 8.470 -15.968 1.00 86.38 109 ARG A N 1
ATOM 844 C CA . ARG A 1 109 ? -0.607 8.355 -14.609 1.00 86.38 109 ARG A CA 1
ATOM 845 C C . ARG A 1 109 ? -1.291 9.349 -13.688 1.00 86.38 109 ARG A C 1
ATOM 847 O O . ARG A 1 109 ? -0.990 10.541 -13.736 1.00 86.38 109 ARG A O 1
ATOM 854 N N . HIS A 1 110 ? -2.210 8.860 -12.868 1.00 89.31 110 HIS A N 1
ATOM 855 C CA . HIS A 1 110 ? -3.015 9.707 -11.999 1.00 89.31 110 HIS A CA 1
ATOM 856 C C . HIS A 1 110 ? -3.450 8.984 -10.725 1.00 89.31 110 HIS A C 1
ATOM 858 O O . HIS A 1 110 ? -3.579 7.759 -10.688 1.00 89.31 110 HIS A O 1
ATOM 864 N N . ILE A 1 111 ? -3.688 9.766 -9.677 1.00 90.69 111 ILE A N 1
ATOM 865 C CA . ILE A 1 111 ? -4.352 9.309 -8.459 1.00 90.69 111 ILE A CA 1
ATOM 866 C C . ILE A 1 111 ? -5.856 9.376 -8.705 1.00 90.69 111 ILE A C 1
ATOM 868 O O . ILE A 1 111 ? -6.379 10.429 -9.076 1.00 90.69 111 ILE A O 1
ATOM 872 N N . VAL A 1 112 ? -6.539 8.254 -8.497 1.00 88.94 112 VAL A N 1
ATOM 873 C CA . VAL A 1 112 ? -7.974 8.126 -8.775 1.00 88.94 112 VAL A CA 1
ATOM 874 C C . VAL A 1 112 ? -8.809 8.420 -7.536 1.00 88.94 112 VAL A C 1
ATOM 876 O O . VAL A 1 112 ? -9.799 9.140 -7.602 1.00 88.94 112 VAL A O 1
ATOM 879 N N . GLY A 1 113 ? -8.393 7.913 -6.376 1.00 90.38 113 GLY A N 1
ATOM 880 C CA . GLY A 1 113 ? -9.206 8.002 -5.170 1.00 90.38 113 GLY A CA 1
ATOM 881 C C . GLY A 1 113 ? -8.479 7.597 -3.900 1.00 90.38 113 GLY A C 1
ATOM 882 O O . GLY A 1 113 ? -7.254 7.441 -3.868 1.00 90.38 113 GLY A O 1
ATOM 883 N N . VAL A 1 114 ? -9.274 7.428 -2.849 1.00 91.88 114 VAL A N 1
ATOM 884 C CA . VAL A 1 114 ? -8.838 7.015 -1.518 1.00 91.88 114 VAL A CA 1
ATOM 885 C C . VAL A 1 114 ? -9.410 5.640 -1.203 1.00 91.88 114 VAL A C 1
ATOM 887 O O . VAL A 1 114 ? -10.602 5.377 -1.385 1.00 91.88 114 VAL A O 1
ATOM 890 N N . MET A 1 115 ? -8.548 4.786 -0.673 1.00 91.75 115 MET A N 1
ATOM 891 C CA . MET A 1 115 ? -8.871 3.494 -0.096 1.00 91.75 115 MET A CA 1
ATOM 892 C C . MET A 1 115 ? -8.576 3.502 1.405 1.00 91.75 115 MET A C 1
ATOM 894 O O . MET A 1 115 ? -7.825 4.340 1.907 1.00 91.75 115 MET A O 1
ATOM 898 N N . GLU A 1 116 ? -9.166 2.562 2.128 1.00 92.12 116 GLU A N 1
ATOM 899 C CA . GLU A 1 116 ? -8.897 2.317 3.543 1.00 92.12 116 GLU A CA 1
ATOM 900 C C . GLU A 1 116 ? -8.570 0.843 3.753 1.00 92.12 116 GLU A C 1
ATOM 902 O O . GLU A 1 116 ? -9.187 -0.027 3.141 1.00 92.12 116 GLU A O 1
ATOM 907 N N . VAL A 1 117 ? -7.619 0.558 4.636 1.00 93.94 117 VAL A N 1
ATOM 908 C CA . VAL A 1 117 ? -7.267 -0.812 5.011 1.00 93.94 117 VAL A CA 1
ATOM 909 C C . VAL A 1 117 ? -8.397 -1.421 5.842 1.00 93.94 117 VAL A C 1
ATOM 911 O O . VAL A 1 117 ? -8.665 -0.989 6.967 1.00 93.94 117 VAL A O 1
ATOM 914 N N . ALA A 1 118 ? -9.048 -2.445 5.295 1.00 92.31 118 ALA A N 1
ATOM 915 C CA . ALA A 1 118 ? -10.090 -3.225 5.953 1.00 92.31 118 ALA A CA 1
ATOM 916 C C . ALA A 1 118 ? -9.503 -4.380 6.782 1.00 92.31 118 ALA A C 1
ATOM 918 O O . ALA A 1 118 ? -9.976 -4.634 7.896 1.00 92.31 118 ALA A O 1
ATOM 919 N N . ARG A 1 119 ? -8.448 -5.033 6.273 1.00 92.31 119 ARG A N 1
ATOM 920 C CA . ARG A 1 119 ? -7.723 -6.123 6.943 1.00 92.31 119 ARG A CA 1
ATOM 921 C C . ARG A 1 119 ? -6.219 -5.919 6.806 1.00 92.31 119 ARG A C 1
ATOM 923 O O . ARG A 1 119 ? -5.723 -5.601 5.730 1.00 92.31 119 ARG A O 1
ATOM 930 N N . GLU A 1 120 ? -5.514 -6.099 7.917 1.00 93.56 120 GLU A N 1
ATOM 931 C CA . GLU A 1 120 ? -4.048 -6.072 7.961 1.00 93.56 120 GLU A CA 1
ATOM 932 C C . GLU A 1 120 ? -3.452 -7.276 7.227 1.00 93.56 120 GLU A C 1
ATOM 934 O O . GLU A 1 120 ? -4.183 -8.187 6.841 1.00 93.56 120 GLU A O 1
ATOM 939 N N . TRP A 1 121 ? -2.129 -7.275 7.045 1.00 92.19 121 TRP A N 1
ATOM 940 C CA . TRP A 1 121 ? -1.442 -8.311 6.280 1.00 92.19 121 TRP A CA 1
ATOM 941 C C . TRP A 1 121 ? -1.769 -9.713 6.793 1.00 92.19 121 TRP A C 1
ATOM 943 O O . TRP A 1 121 ? -1.613 -10.006 7.981 1.00 92.19 121 TRP A O 1
ATOM 953 N N . TYR A 1 122 ? -2.177 -10.583 5.878 1.00 90.69 122 TYR A N 1
ATOM 954 C CA . TYR A 1 122 ? -2.359 -12.006 6.114 1.00 90.69 122 TYR A CA 1
ATOM 955 C C . TYR A 1 122 ? -1.596 -12.803 5.061 1.00 90.69 122 TYR A C 1
ATOM 957 O O . TYR A 1 122 ? -1.438 -12.366 3.922 1.00 90.69 122 TYR A O 1
ATOM 965 N N . GLU A 1 123 ? -1.101 -13.972 5.455 1.00 85.19 123 GLU A N 1
ATOM 966 C CA . GLU A 1 123 ? -0.546 -14.932 4.505 1.00 85.19 123 GLU A CA 1
ATOM 967 C C . GLU A 1 123 ? -1.684 -15.522 3.676 1.00 85.19 123 GLU A C 1
ATOM 969 O O . GLU A 1 123 ? -2.784 -15.751 4.182 1.00 85.19 123 GLU A O 1
ATOM 974 N N . GLY A 1 124 ? -1.440 -15.678 2.381 1.00 69.38 124 GLY A N 1
ATOM 975 C CA . GLY A 1 124 ? -2.480 -15.955 1.417 1.00 69.38 124 GLY A CA 1
ATOM 976 C C . GLY A 1 124 ? -3.155 -17.298 1.638 1.00 69.38 124 GLY A C 1
ATOM 977 O O . GLY A 1 124 ? -2.519 -18.349 1.642 1.00 69.38 124 GLY A O 1
ATOM 978 N N . GLU A 1 125 ? -4.477 -17.246 1.725 1.00 64.88 125 GLU A N 1
ATOM 979 C CA . GLU A 1 125 ? -5.368 -18.378 1.514 1.00 64.88 125 GLU A CA 1
ATOM 980 C C . GLU A 1 125 ? -6.101 -18.134 0.184 1.00 64.88 125 GLU A C 1
ATOM 982 O O . GLU A 1 125 ? -6.485 -17.005 -0.123 1.00 64.88 125 GLU A O 1
ATOM 987 N N . GLY A 1 126 ? -6.277 -19.169 -0.641 1.00 68.00 126 GLY A N 1
ATOM 988 C CA . GLY A 1 126 ? -6.931 -19.028 -1.949 1.00 68.00 126 GLY A CA 1
ATOM 989 C C . GLY A 1 126 ? -6.059 -18.328 -2.999 1.00 68.00 126 GLY A C 1
ATOM 990 O O . GLY A 1 126 ? -4.938 -18.754 -3.259 1.00 68.00 126 GLY A O 1
ATOM 991 N N . GLU A 1 127 ? -6.580 -17.282 -3.639 1.00 56.22 127 GLU A N 1
ATOM 992 C CA . GLU A 1 127 ? -5.930 -16.581 -4.764 1.00 56.22 127 GLU A CA 1
ATOM 993 C C . GLU A 1 127 ? -4.623 -15.875 -4.356 1.00 56.22 127 GLU A C 1
ATOM 995 O O . GLU A 1 127 ? -3.686 -15.796 -5.147 1.00 56.22 127 GLU A O 1
ATOM 1000 N N . ALA A 1 128 ? -4.490 -15.501 -3.080 1.00 59.53 128 ALA A N 1
ATOM 1001 C CA . ALA A 1 128 ? -3.266 -14.930 -2.524 1.00 59.53 128 ALA A CA 1
ATOM 1002 C C . ALA A 1 128 ? -2.172 -15.976 -2.210 1.00 59.53 128 ALA A C 1
ATOM 1004 O O . ALA A 1 128 ? -1.119 -15.602 -1.700 1.00 59.53 128 ALA A O 1
ATOM 1005 N N . ALA A 1 129 ? -2.369 -17.272 -2.499 1.00 58.84 129 ALA A N 1
ATOM 1006 C CA . ALA A 1 129 ? -1.477 -18.366 -2.075 1.00 58.84 129 ALA A CA 1
ATOM 1007 C C . ALA A 1 129 ? 0.003 -18.219 -2.490 1.00 58.84 129 ALA A C 1
ATOM 1009 O O . ALA A 1 129 ? 0.873 -18.867 -1.911 1.00 58.84 129 ALA A O 1
ATOM 1010 N N . SER A 1 130 ? 0.314 -17.373 -3.478 1.00 63.53 130 SER A N 1
ATOM 1011 C CA . SER A 1 130 ? 1.697 -17.072 -3.876 1.00 63.53 130 SER A CA 1
ATOM 1012 C C . SER A 1 130 ? 2.367 -15.973 -3.026 1.00 63.53 130 SER A C 1
ATOM 1014 O O . SER A 1 130 ? 3.476 -15.540 -3.352 1.00 63.53 130 SER A O 1
ATOM 1016 N N . GLY A 1 131 ? 1.725 -15.507 -1.955 1.00 79.50 131 GLY A N 1
ATOM 1017 C CA . GLY A 1 131 ? 2.235 -14.457 -1.083 1.00 79.50 131 GLY A CA 1
ATOM 1018 C C . GLY A 1 131 ? 1.314 -14.187 0.102 1.00 79.50 131 GLY A C 1
ATOM 1019 O O . GLY A 1 131 ? 0.669 -15.087 0.627 1.00 79.50 131 GLY A O 1
ATOM 1020 N N . GLY A 1 132 ? 1.288 -12.939 0.550 1.00 88.00 132 GLY A N 1
ATOM 1021 C CA . GLY A 1 132 ? 0.256 -12.438 1.447 1.00 88.00 132 GLY A CA 1
ATOM 1022 C C . GLY A 1 132 ? -0.438 -11.237 0.824 1.00 88.00 132 GLY A C 1
ATOM 1023 O O . GLY A 1 132 ? -0.028 -10.752 -0.235 1.00 88.00 132 GLY A O 1
ATOM 1024 N N . ALA A 1 133 ? -1.491 -10.773 1.481 1.00 91.94 133 ALA A N 1
ATOM 1025 C CA . ALA A 1 133 ? -2.305 -9.665 1.012 1.00 91.94 133 ALA A CA 1
ATOM 1026 C C . ALA A 1 133 ? -2.767 -8.787 2.178 1.00 91.94 133 ALA A C 1
ATOM 1028 O O . ALA A 1 133 ? -2.759 -9.199 3.339 1.00 91.94 133 ALA A O 1
ATOM 1029 N N . VAL A 1 134 ? -3.179 -7.562 1.860 1.00 92.88 134 VAL A N 1
ATOM 1030 C CA . VAL A 1 134 ? -3.985 -6.710 2.748 1.00 92.88 134 VAL A CA 1
ATOM 1031 C C . VAL A 1 134 ? -5.332 -6.485 2.095 1.00 92.88 134 VAL A C 1
ATOM 1033 O O . VAL A 1 134 ? -5.385 -6.278 0.890 1.00 92.88 134 VAL A O 1
ATOM 1036 N N . ASP A 1 135 ? -6.416 -6.465 2.859 1.00 92.38 135 ASP A N 1
ATOM 1037 C CA . ASP A 1 135 ? -7.710 -6.146 2.260 1.00 92.38 135 ASP A CA 1
ATOM 1038 C C . ASP A 1 135 ? -7.939 -4.641 2.315 1.00 92.38 135 ASP A C 1
ATOM 1040 O O . ASP A 1 135 ? -7.844 -4.023 3.381 1.00 92.38 135 ASP A O 1
ATOM 1044 N N . VAL A 1 136 ? -8.278 -4.049 1.176 1.00 92.00 136 VAL A N 1
ATOM 1045 C CA . VAL A 1 136 ? -8.525 -2.615 1.032 1.00 92.00 136 VAL A CA 1
ATOM 1046 C C . VAL A 1 136 ? -9.935 -2.368 0.530 1.00 92.00 136 VAL A C 1
ATOM 1048 O O . VAL A 1 136 ? -10.455 -3.087 -0.317 1.00 92.00 136 VAL A O 1
ATOM 1051 N N . ARG A 1 137 ? -10.568 -1.322 1.053 1.00 90.12 137 ARG A N 1
ATOM 1052 C CA . ARG A 1 137 ? -11.887 -0.875 0.609 1.00 90.12 137 ARG A CA 1
ATOM 1053 C C . ARG A 1 137 ? -11.808 0.467 -0.083 1.00 90.12 137 ARG A C 1
ATOM 1055 O O . ARG A 1 137 ? -11.133 1.379 0.396 1.00 90.12 137 ARG A O 1
ATOM 1062 N N . ALA A 1 138 ? -12.561 0.611 -1.160 1.00 89.12 138 ALA A N 1
ATOM 1063 C CA . ALA A 1 138 ? -12.815 1.894 -1.788 1.00 89.12 138 ALA A CA 1
ATOM 1064 C C . ALA A 1 138 ? -13.581 2.823 -0.824 1.00 89.12 138 ALA A C 1
ATOM 1066 O O . ALA A 1 138 ? -14.678 2.494 -0.376 1.00 89.12 138 ALA A O 1
ATOM 1067 N N . VAL A 1 139 ? -13.016 3.991 -0.496 1.00 87.62 139 VAL A N 1
ATOM 1068 C CA . VAL A 1 139 ? -13.700 5.014 0.323 1.00 87.62 139 VAL A CA 1
ATOM 1069 C C . VAL A 1 139 ? -14.381 6.044 -0.567 1.00 87.62 139 VAL A C 1
ATOM 1071 O O . VAL A 1 139 ? -15.516 6.442 -0.309 1.00 87.62 139 VAL A O 1
ATOM 1074 N N . GLY A 1 140 ? -13.688 6.489 -1.614 1.00 85.75 140 GLY A N 1
ATOM 1075 C CA . GLY A 1 140 ? -14.242 7.434 -2.570 1.00 85.75 140 GLY A CA 1
ATOM 1076 C C . GLY A 1 140 ? -13.249 7.852 -3.642 1.00 85.75 140 GLY A C 1
ATOM 1077 O O . GLY A 1 140 ? -12.037 7.874 -3.423 1.00 85.75 140 GLY A O 1
ATOM 1078 N N . GLU A 1 141 ? -13.795 8.212 -4.796 1.00 86.62 141 GLU A N 1
ATOM 1079 C CA . GLU A 1 141 ? -13.055 8.761 -5.926 1.00 86.62 141 GLU A CA 1
ATOM 1080 C C . GLU A 1 141 ? -12.860 10.277 -5.762 1.00 86.62 141 GLU A C 1
ATOM 1082 O O . GLU A 1 141 ? -13.711 10.983 -5.202 1.00 86.62 141 GLU A O 1
ATOM 1087 N N . PHE A 1 142 ? -11.738 10.802 -6.252 1.00 86.38 142 PHE A N 1
ATOM 1088 C CA . PHE A 1 142 ? -11.561 12.243 -6.359 1.00 86.38 142 PHE A CA 1
ATOM 1089 C C . PHE A 1 142 ? -12.462 12.809 -7.456 1.00 86.38 142 PHE A C 1
ATOM 1091 O O . PHE A 1 142 ? -12.679 12.203 -8.497 1.00 86.38 142 PHE A O 1
ATOM 1098 N N . ARG A 1 143 ? -12.961 14.035 -7.259 1.00 84.44 143 ARG A N 1
ATOM 1099 C CA . ARG A 1 143 ? -13.762 14.723 -8.292 1.00 84.44 143 ARG A CA 1
ATOM 1100 C C . ARG A 1 143 ? -12.970 14.999 -9.569 1.00 84.44 143 ARG A C 1
ATOM 1102 O O . ARG A 1 143 ? -13.561 15.195 -10.623 1.00 84.44 143 ARG A O 1
ATOM 1109 N N . LEU A 1 144 ? -11.654 15.102 -9.431 1.00 85.25 144 LEU A N 1
ATOM 1110 C CA . LEU A 1 144 ? -10.717 15.363 -10.504 1.00 85.25 144 LEU A CA 1
ATOM 1111 C C . LEU A 1 144 ? -9.504 14.469 -10.260 1.00 85.25 144 LEU A C 1
ATOM 1113 O O . LEU A 1 144 ? -8.963 14.458 -9.152 1.00 85.25 144 LEU A O 1
ATOM 1117 N N . LEU A 1 145 ? -9.130 13.692 -11.274 1.00 85.81 145 LEU A N 1
ATOM 1118 C CA . LEU A 1 145 ? -7.978 12.798 -11.212 1.00 85.81 145 LEU A CA 1
ATOM 1119 C C . LEU A 1 145 ? -6.709 13.641 -11.082 1.00 85.81 145 LEU A C 1
ATOM 1121 O O . LEU A 1 145 ? -6.482 14.522 -11.906 1.00 85.81 145 LEU A O 1
ATOM 1125 N N . VAL A 1 146 ? -5.882 13.368 -10.074 1.00 88.38 146 VAL A N 1
ATOM 1126 C CA . VAL A 1 146 ? -4.644 14.133 -9.858 1.00 88.38 146 VAL A CA 1
ATOM 1127 C C . VAL A 1 146 ? -3.556 13.540 -10.738 1.00 88.38 146 VAL A C 1
ATOM 1129 O O . VAL A 1 146 ? -3.076 12.437 -10.461 1.00 88.38 146 VAL A O 1
ATOM 1132 N N . ALA A 1 147 ? -3.179 14.235 -11.808 1.00 88.19 147 ALA A N 1
ATOM 1133 C CA . ALA A 1 147 ? -2.170 13.741 -12.735 1.00 88.19 147 ALA A CA 1
ATOM 1134 C C . ALA A 1 147 ? -0.767 13.832 -12.118 1.00 88.19 147 ALA A C 1
ATOM 1136 O O . ALA A 1 147 ? -0.453 14.768 -11.386 1.00 88.19 147 ALA A O 1
ATOM 1137 N N . LEU A 1 148 ? 0.124 12.896 -12.464 1.00 87.50 148 LEU A N 1
ATOM 1138 C CA . LEU A 1 148 ? 1.500 12.893 -11.949 1.00 87.50 148 LEU A CA 1
ATOM 1139 C C . LEU A 1 148 ? 2.232 14.222 -12.212 1.00 87.50 148 LEU A C 1
ATOM 1141 O O . LEU A 1 148 ? 3.016 14.655 -11.378 1.00 87.50 148 LEU A O 1
ATOM 1145 N N . GLY A 1 149 ? 1.964 14.878 -13.347 1.00 86.19 149 GLY A N 1
ATOM 1146 C CA . GLY A 1 149 ? 2.577 16.166 -13.697 1.00 86.19 149 GLY A CA 1
ATOM 1147 C C . GLY A 1 149 ? 2.147 17.350 -12.819 1.00 86.19 149 GLY A C 1
ATOM 1148 O O . GLY A 1 149 ? 2.794 18.394 -12.858 1.00 86.19 149 GLY A O 1
ATOM 1149 N N . GLU A 1 150 ? 1.077 17.203 -12.036 1.00 87.19 150 GLU A N 1
ATOM 1150 C CA . GLU A 1 150 ? 0.573 18.232 -11.117 1.00 87.19 150 GLU A CA 1
ATOM 1151 C C . GLU A 1 150 ? 1.171 18.100 -9.707 1.00 87.19 150 GLU A C 1
ATOM 1153 O O . GLU A 1 150 ? 1.135 19.052 -8.928 1.00 87.19 150 GLU A O 1
ATOM 1158 N N . ILE A 1 151 ? 1.743 16.936 -9.382 1.00 86.00 151 ILE A N 1
ATOM 1159 C CA . ILE A 1 151 ? 2.357 16.638 -8.085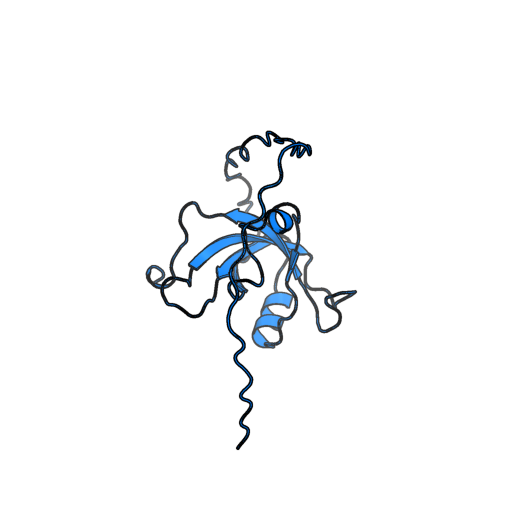 1.00 86.00 151 ILE A CA 1
ATOM 1160 C C . ILE A 1 151 ? 3.791 17.194 -8.089 1.00 86.00 151 ILE A C 1
ATOM 1162 O O . ILE A 1 151 ? 4.604 16.791 -8.922 1.00 86.00 151 ILE A O 1
ATOM 1166 N N . ARG A 1 152 ? 4.099 18.125 -7.177 1.00 79.38 152 ARG A N 1
ATOM 1167 C CA . ARG A 1 152 ? 5.420 18.762 -7.017 1.00 79.38 152 ARG A CA 1
ATOM 1168 C C . ARG A 1 152 ? 6.049 18.435 -5.673 1.00 79.38 152 ARG A C 1
ATOM 1170 O O . ARG A 1 152 ? 5.282 18.330 -4.691 1.00 79.38 152 ARG A O 1
#

InterPro domains:
  IPR002740 EVE domain [PF01878] (50-150)
  IPR015947 PUA-like superfamily [SSF88697] (50-152)
  IPR052181 5-Hydroxymethylcytosine binding [PTHR14087] (34-152)

pLDDT: mean 72.08, std 19.29, range [35.62, 94.44]

Foldseek 3Di:
DDDDDDDDDDDDDDDDDDDDDDDDDDDPPPPDDPDPPPPCPVVVPPDPAAEEEDEDEPPPDDPPPVVVVVVQKDWAADDPDPVVVVVLQVADFFHKYFYWHDYDDQARTWGWAMKTFHAGWDADDDPRVVGITTIIGGPDTDPDTGGPVNPD

=== Feature glossary ===
The record interleaves many kinds of information about one protein. Here is each kind framed as the question it answers.

Q: What known structures does this most resemble?
A: Structural nearest neighbors (via Foldseek easy-search vs the PDB). Reported per hit: target PDB id, E-value, and alignment TM-score. A TM-score above ~0.5 is the conventional threshold for 'same fold'.

Q: Where is each backbone atom in 3D?
A: The mmCIF table is the protein's shape written out atom by atom. For each backbone N, Cα, C, and carbonyl O, it records an (x, y, z) coordinate triple in Å plus the residue type, chain letter, and residue number.

Q: What are the backbone torsion angles?
A: The φ/ψ torsion pair specifies the backbone conformation at each residue. φ rotates about the N–Cα bond, ψ about the Cα–C bond. Steric clashes forbid most of the (φ, ψ) plane — the allowed regions (α-helix basin, β-sheet basin, left-handed helix) are the Ramachandran-allowed regions.

Q: Which residues are buried vs exposed?
A: Solvent-accessible surface area (SASA) is the area in Å² traced out by the centre of a 1.4 Å probe sphere (a water molecule) rolled over the protein's van der Waals surface (Shrake–Rupley / Lee–Richards construction). Buried residues have near-zero SASA; fully exposed residues can exceed 200 Å². The total SASA scales roughly with the number of surface residues.

Q: How confident is the AlphaFold model at each residue?
A: pLDDT is the predicted lDDT-Cα score: AlphaFold's confidence that the local environment of each residue (all inter-atomic distances within 15 Å) is correctly placed. It is a per-residue number between 0 and 100, with higher meaning more reliable.

Q: What does the local fold look like, residue by residue?
A: 3Di is Foldseek's structural alphabet. Each residue is assigned one of twenty discrete states based on how its Cα sits relative to its spatial (not sequential) neighbors. Aligning 3Di strings finds structural homologs roughly as well as full 3D superposition, but orders of magnitude faster.

Q: How big and how compact is the whole molecule?
A: Radius of gyration (Rg) is the root-mean-square distance of Cα atoms from their centroid — a single number for overall size and compactness. A globular domain of N residues has Rg ≈ 2.2·N^0.38 Å; an extended or disordered chain has a much larger Rg. The Cα contact count is the number of residue pairs whose Cα atoms are within 8 Å and are more than four positions apart in sequence — a standard proxy for tertiary packing density. The bounding box is the smallest axis-aligned box enclosing all Cα atoms.

Q: Which residues are in helices, strands, or loops?
A: DSSP 8-state secondary structure assigns each residue one of H (α-helix), G (3₁₀-helix), I (π-helix), E (extended β-strand), B (isolated β-bridge), T (hydrogen-bonded turn), S (bend), or '-' (coi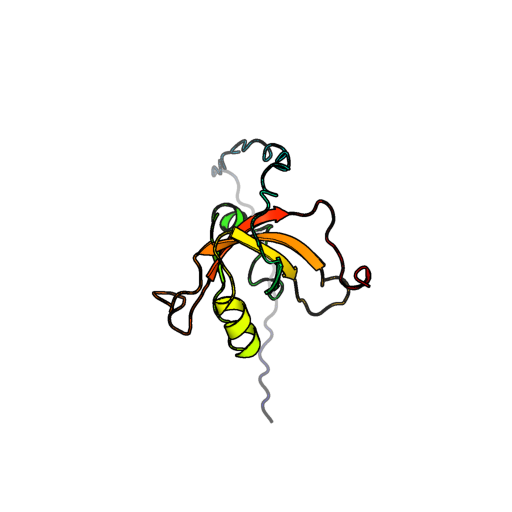l). The assignment is computed from backbone hydrogen-bond geometry via the Kabsch–Sander algorithm.

Q: How mobile is each atom in the crystal?
A: Crystallographic B-factors measure how much each atom's electron density is smeared out, in Å². They rise in mobile loops and surface residues and fall in the buried interior. In AlphaFold models this column is repurposed to hold pLDDT instead.

Q: What if only a Cα trace is available?
A: P-SEA three-state annotation labels each residue as helix, strand, or coil based purely on the geometry of the Cα trace. It serves as a fallback when the full backbone (and thus DSSP) is unavailable.

Q: What family and function is it annotated with?
A: Database cross-references. InterPro integrates a dozen domain/family signature databases into u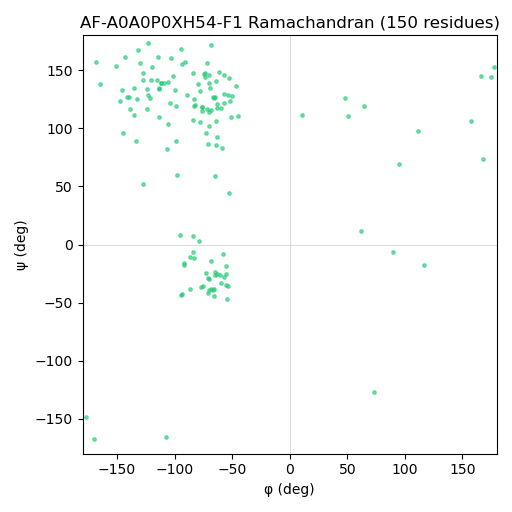nified entries with residue-range hits. GO terms attach function/process/location labels with evidence codes. CATH codes position the fold in a four-level structural taxonomy. Organism is the NCBI-taxonomy species name.

Q: Are the domains correctly placed relative to each other?
A: Predicted Aligned Error (PAE) is an AlphaFold confidence matrix: entry (i, j) is the expected error in the position of residue j, in ångströms, when the prediction is superimposed on the true structure at residue i. Low PAE within a block of residues means that block is internally rigid and well-predicted; high PAE between two blocks means their relative placement is uncertain even if each block individually is confident.

Q: What do the diagnostic plots show?
A: Three diagnostic plots accompany the record. The Cα contact map visualizes the tertiary structure as a 2D adjacency matrix (8 Å cutoff, sequence-local contacts suppressed). The Ramachandran plot shows the distribution of backbone (φ, ψ) torsions, with points in the α and β basins reflecting secondary structure content. The PAE plot shows AlphaFold's inter-residue confidence as a color matrix.

Q: What is the amino-acid chain?
A: Primary structure: the covalent order of the twenty standard amino acids along the backbone. Two proteins with the same sequence will (almost always) fold to the same structure; two with 30% identity often share a fold but not the details.

Q: What do the rendered images show?
A: The six renders are orthographic views along the three Cartesian axes in both directions. Representation (cartoon, sticks, or surface) and color scheme (sequence-rainbow or by-chain) vary across proteins so the training set covers all the common visualization conventions.